Protein AF-A0A840YK36-F1 (afdb_monomer)

Radius of gyration: 25.58 Å; Cα contacts (8 Å, |Δi|>4): 19; chains: 1; bounding box: 77×20×63 Å

Foldseek 3Di:
DPVVVVVVVVVVVVVVVVVVVVVVVVVVLCVPLVVVLVVVLVVLVCVLVVVCVVVVDNDPVSVVVSVVSSVVSVVVSVVVVVVVVVVVVVPPDPVVVVVVVPPPPDD

Secondary structure (DSSP, 8-state):
--HHHHHHHHHHHHHHHHHHHHHHHHHHHHHHHHHHHHHHHHHHHHHHHHHHHHHS---HHHHHHHHHHHHHHHHHHHHHHHHHHHHHHTT--TTTHHHHTTSS---

Organism: NCBI:txid643568

Structure (mmCIF, N/CA/C/O backbone):
data_AF-A0A840YK36-F1
#
_entry.id   AF-A0A840YK36-F1
#
loop_
_atom_site.group_PDB
_atom_site.id
_atom_site.type_symbol
_atom_site.label_atom_id
_atom_site.label_alt_id
_atom_site.label_comp_id
_atom_site.label_asym_id
_atom_site.label_entity_id
_atom_site.label_seq_id
_atom_site.pdbx_PDB_ins_code
_atom_site.Cartn_x
_atom_site.Cartn_y
_atom_site.Cartn_z
_atom_site.occupancy
_atom_site.B_iso_or_equiv
_atom_site.auth_seq_id
_atom_site.auth_comp_id
_atom_site.auth_asym_id
_atom_site.auth_atom_id
_atom_site.pdbx_PDB_model_num
ATOM 1 N N . MET A 1 1 ? 30.258 10.562 -48.823 1.00 55.56 1 MET A N 1
ATOM 2 C CA . MET A 1 1 ? 29.530 11.313 -47.781 1.00 55.56 1 MET A CA 1
ATOM 3 C C . MET A 1 1 ? 28.401 10.484 -47.152 1.00 55.56 1 MET A C 1
ATOM 5 O O . MET A 1 1 ? 27.585 11.058 -46.450 1.00 55.56 1 MET A O 1
ATOM 9 N N . ASP A 1 2 ? 28.377 9.151 -47.317 1.00 56.69 2 ASP A N 1
ATOM 10 C CA . ASP A 1 2 ? 27.281 8.305 -46.795 1.00 56.69 2 ASP A CA 1
ATOM 11 C C . ASP A 1 2 ? 27.634 7.602 -45.467 1.00 56.69 2 ASP A C 1
ATOM 13 O O . ASP A 1 2 ? 26.758 7.146 -44.742 1.00 56.69 2 ASP A O 1
ATOM 17 N N . GLU A 1 3 ? 28.913 7.588 -45.085 1.00 56.44 3 GLU A N 1
ATOM 18 C CA . GLU A 1 3 ? 29.423 6.888 -43.893 1.00 56.44 3 GLU A CA 1
ATOM 19 C C . GLU A 1 3 ? 29.231 7.680 -42.578 1.00 56.44 3 GLU A C 1
ATOM 21 O O . GLU A 1 3 ? 29.374 7.129 -41.484 1.00 56.44 3 GLU A O 1
ATOM 26 N N . GLU A 1 4 ? 28.867 8.967 -42.647 1.00 53.44 4 GLU A N 1
ATOM 27 C CA . GLU A 1 4 ? 28.646 9.819 -41.463 1.00 53.44 4 GLU A CA 1
ATOM 28 C C . GLU A 1 4 ? 27.229 9.704 -40.878 1.00 53.44 4 GLU A C 1
ATOM 30 O O . GLU A 1 4 ? 27.037 9.975 -39.694 1.00 53.44 4 GLU A O 1
ATOM 35 N N . ILE A 1 5 ? 26.245 9.245 -41.662 1.00 54.47 5 ILE A N 1
ATOM 36 C CA . ILE A 1 5 ? 24.851 9.058 -41.213 1.00 54.47 5 ILE A CA 1
ATOM 37 C C . ILE A 1 5 ? 24.632 7.660 -40.607 1.00 54.47 5 ILE A C 1
ATOM 39 O O . ILE A 1 5 ? 23.737 7.460 -39.784 1.00 54.47 5 ILE A O 1
ATOM 43 N N . GLU A 1 6 ? 25.479 6.688 -40.936 1.00 55.16 6 GLU A N 1
ATOM 44 C CA . GLU A 1 6 ? 25.303 5.305 -40.484 1.00 55.16 6 GLU A CA 1
ATOM 45 C C . GLU A 1 6 ? 25.715 5.104 -39.011 1.00 55.16 6 GLU A C 1
ATOM 47 O O . GLU A 1 6 ? 25.088 4.338 -38.274 1.00 55.16 6 GLU A O 1
ATOM 52 N N . ARG A 1 7 ? 26.700 5.873 -38.521 1.00 57.78 7 ARG A N 1
ATOM 53 C CA . ARG A 1 7 ? 27.149 5.826 -37.113 1.00 57.78 7 ARG A CA 1
ATOM 54 C C . ARG A 1 7 ? 26.101 6.381 -36.120 1.00 57.78 7 ARG A C 1
ATOM 56 O O . ARG A 1 7 ? 25.875 5.721 -35.103 1.00 57.78 7 ARG A O 1
ATOM 63 N N . PRO A 1 8 ? 25.411 7.512 -36.387 1.00 57.62 8 PRO A N 1
ATOM 64 C CA . PRO A 1 8 ? 24.308 7.998 -35.551 1.00 57.62 8 PRO A CA 1
ATOM 65 C C . PRO A 1 8 ? 23.117 7.033 -35.462 1.00 57.62 8 PRO A C 1
ATOM 67 O O . PRO A 1 8 ? 22.573 6.826 -34.379 1.00 57.62 8 PRO A O 1
ATOM 70 N N . VAL A 1 9 ? 22.722 6.395 -36.571 1.00 61.59 9 VAL A N 1
ATOM 71 C CA . VAL A 1 9 ? 21.544 5.502 -36.605 1.00 61.59 9 VAL A CA 1
ATOM 72 C C . VAL A 1 9 ? 21.790 4.208 -35.817 1.00 61.59 9 VAL A C 1
ATOM 74 O O . VAL A 1 9 ? 20.880 3.701 -35.157 1.00 61.59 9 VAL A O 1
ATOM 77 N N . VAL A 1 10 ? 23.022 3.688 -35.826 1.00 66.25 10 VAL A N 1
ATOM 78 C CA . VAL A 1 10 ? 23.410 2.516 -35.022 1.00 66.25 10 VAL A CA 1
ATOM 79 C C . VAL 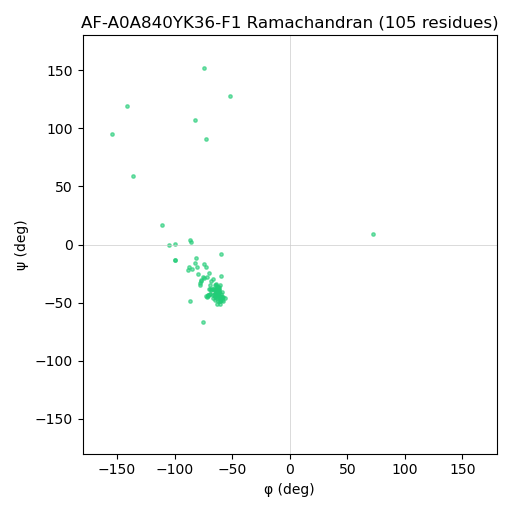A 1 10 ? 23.441 2.837 -33.520 1.00 66.25 10 VAL A C 1
ATOM 81 O O . VAL A 1 10 ? 22.985 2.009 -32.731 1.00 66.25 10 VAL A O 1
ATOM 84 N N . SER A 1 11 ? 23.892 4.035 -33.122 1.00 63.47 11 SER A N 1
ATOM 85 C CA . SER A 1 11 ? 23.850 4.502 -31.722 1.00 63.47 11 SER A CA 1
ATOM 86 C C . SER A 1 11 ? 22.413 4.617 -31.210 1.00 63.47 11 SER A C 1
ATOM 88 O O . SER A 1 11 ? 22.072 3.975 -30.220 1.00 63.47 11 SER A O 1
ATOM 90 N N . VAL A 1 12 ? 21.530 5.307 -31.937 1.00 70.81 12 VAL A N 1
ATOM 91 C CA . VAL A 1 12 ? 20.126 5.484 -31.522 1.00 70.81 12 VAL A CA 1
ATOM 92 C C . VAL A 1 12 ? 19.393 4.142 -31.398 1.00 70.81 12 VAL A C 1
ATOM 94 O O . VAL A 1 12 ? 18.553 3.965 -30.514 1.00 70.81 12 VAL A O 1
ATOM 97 N N . ARG A 1 13 ? 19.715 3.163 -32.256 1.00 65.62 13 ARG A N 1
ATOM 98 C CA . ARG A 1 13 ? 19.115 1.817 -32.231 1.00 65.62 13 ARG A CA 1
ATOM 99 C C . ARG A 1 13 ? 19.634 0.947 -31.084 1.00 65.62 13 ARG A C 1
ATOM 101 O O . ARG A 1 13 ? 18.920 0.052 -30.631 1.00 65.62 13 ARG A O 1
ATOM 108 N N . ALA A 1 14 ? 20.868 1.173 -30.640 1.00 63.47 14 ALA A N 1
ATOM 109 C CA . ALA A 1 14 ? 21.397 0.562 -29.426 1.00 63.47 14 ALA A CA 1
ATOM 110 C C . ALA A 1 14 ? 20.729 1.177 -28.187 1.00 63.47 14 ALA A C 1
ATOM 112 O O . ALA A 1 14 ? 20.243 0.433 -27.337 1.00 63.47 14 ALA A O 1
ATOM 113 N N . ASP A 1 15 ? 20.585 2.503 -28.160 1.00 73.81 15 ASP A N 1
ATOM 114 C CA . ASP A 1 15 ? 19.966 3.231 -27.048 1.00 73.81 15 ASP A CA 1
ATOM 115 C C . ASP A 1 15 ? 18.481 2.882 -26.891 1.00 73.81 15 ASP A C 1
ATOM 117 O O . ASP A 1 15 ? 18.008 2.659 -25.781 1.00 73.81 15 ASP A O 1
ATOM 121 N N . THR A 1 16 ? 17.738 2.721 -27.993 1.00 76.94 16 THR A N 1
ATOM 122 C CA . THR A 1 16 ? 16.335 2.266 -27.926 1.00 76.94 16 THR A CA 1
ATOM 123 C C . THR A 1 16 ? 16.193 0.814 -27.479 1.00 76.94 16 THR A C 1
ATOM 125 O O . THR A 1 16 ? 15.204 0.486 -26.828 1.00 76.94 16 THR A O 1
ATOM 128 N N . ARG A 1 17 ? 17.155 -0.066 -27.794 1.00 76.88 17 ARG A N 1
ATOM 129 C CA . ARG A 1 17 ? 17.148 -1.450 -27.290 1.00 76.88 17 ARG A CA 1
ATOM 130 C C . ARG A 1 17 ? 17.456 -1.507 -25.798 1.00 76.88 17 ARG A C 1
ATOM 132 O O . ARG A 1 17 ? 16.751 -2.220 -25.093 1.00 76.88 17 ARG A O 1
ATOM 139 N N . ALA A 1 18 ? 18.445 -0.742 -25.337 1.00 79.88 18 ALA A N 1
ATOM 140 C CA . ALA A 1 18 ? 18.758 -0.608 -23.917 1.00 79.88 18 ALA A CA 1
ATOM 141 C C . ALA A 1 18 ? 17.562 -0.021 -23.152 1.00 79.88 18 ALA A C 1
ATOM 143 O O . ALA A 1 18 ? 17.069 -0.640 -22.220 1.00 79.88 18 ALA A O 1
ATOM 144 N N . PHE A 1 19 ? 16.979 1.074 -23.646 1.00 79.44 19 PHE A N 1
ATOM 145 C CA . PHE A 1 19 ? 15.791 1.688 -23.053 1.00 79.44 19 PHE A CA 1
ATOM 146 C C . PHE A 1 19 ? 14.580 0.742 -23.006 1.00 79.44 19 PHE A C 1
ATOM 148 O O . PHE A 1 19 ? 13.880 0.676 -22.001 1.00 79.44 19 PHE A O 1
ATOM 155 N N . ALA A 1 20 ? 14.321 -0.026 -24.071 1.00 82.38 20 ALA A N 1
ATOM 156 C CA . ALA A 1 20 ? 13.240 -1.015 -24.073 1.00 82.38 20 ALA A CA 1
ATOM 157 C C . ALA A 1 20 ? 13.475 -2.138 -23.048 1.00 82.38 20 ALA A C 1
ATOM 159 O O . ALA A 1 20 ? 12.520 -2.637 -22.450 1.00 82.38 20 ALA A O 1
ATOM 160 N N . GLN A 1 21 ? 14.735 -2.521 -22.842 1.00 83.25 21 GLN A N 1
ATOM 161 C CA . GLN A 1 21 ? 15.135 -3.517 -21.856 1.00 83.25 21 GLN A CA 1
ATOM 162 C C . GLN A 1 21 ? 14.985 -2.973 -20.427 1.00 83.25 21 GLN A C 1
ATOM 164 O O . GLN A 1 21 ? 14.371 -3.641 -19.597 1.00 83.25 21 GLN A O 1
ATOM 169 N N . ASP A 1 22 ? 15.399 -1.728 -20.185 1.00 82.25 22 ASP A N 1
ATOM 170 C CA . ASP A 1 22 ? 15.220 -1.026 -18.908 1.00 82.25 22 ASP A CA 1
ATOM 171 C C . ASP A 1 22 ? 13.731 -0.838 -18.568 1.00 82.25 22 ASP A C 1
ATOM 173 O O . ASP A 1 22 ? 13.310 -1.025 -17.428 1.00 82.25 22 ASP A O 1
ATOM 177 N N . VAL A 1 23 ? 12.886 -0.523 -19.559 1.00 85.25 23 VAL A N 1
ATOM 178 C CA . VAL A 1 23 ? 11.426 -0.428 -19.379 1.00 85.25 23 VAL A CA 1
ATOM 179 C C . VAL A 1 23 ? 10.808 -1.791 -19.072 1.00 85.25 23 VAL A C 1
ATOM 181 O O . VAL A 1 23 ? 9.901 -1.873 -18.242 1.00 85.25 23 VAL A O 1
ATOM 184 N N . ALA A 1 24 ? 11.281 -2.866 -19.704 1.00 83.38 24 ALA A N 1
ATOM 185 C CA . ALA A 1 24 ? 10.822 -4.219 -19.400 1.00 83.38 24 ALA A CA 1
ATOM 186 C C . ALA A 1 24 ? 11.224 -4.648 -17.978 1.00 83.38 24 ALA A C 1
ATOM 188 O O . ALA A 1 24 ? 10.420 -5.265 -17.278 1.00 83.38 24 ALA A O 1
ATOM 189 N N . GLU A 1 25 ? 12.423 -4.272 -17.531 1.00 82.25 25 GLU A N 1
ATOM 190 C CA . GLU A 1 25 ? 12.893 -4.498 -16.164 1.00 82.25 25 GLU A CA 1
ATOM 191 C C . GLU A 1 25 ? 12.087 -3.677 -15.147 1.00 82.25 25 GLU A C 1
ATOM 193 O O . GLU A 1 25 ? 11.585 -4.233 -14.165 1.00 82.25 25 GLU A O 1
ATOM 198 N N . MET A 1 26 ? 11.849 -2.388 -15.425 1.00 76.00 26 MET A N 1
ATOM 199 C CA . MET A 1 26 ? 10.953 -1.550 -14.623 1.00 76.00 26 MET A CA 1
ATOM 200 C C . MET A 1 26 ? 9.554 -2.167 -14.533 1.00 76.00 26 MET A C 1
ATOM 202 O O . MET A 1 26 ? 9.017 -2.285 -13.432 1.00 76.00 26 MET A O 1
ATOM 206 N N . ARG A 1 27 ? 8.980 -2.629 -15.652 1.00 73.69 27 ARG A N 1
ATOM 207 C CA . ARG A 1 27 ? 7.656 -3.268 -15.669 1.00 73.69 27 ARG A CA 1
ATOM 208 C C . ARG A 1 27 ? 7.629 -4.552 -14.845 1.00 73.69 27 ARG A C 1
ATOM 210 O O . ARG A 1 27 ? 6.725 -4.711 -14.034 1.00 73.69 27 ARG A O 1
ATOM 217 N N . GLY A 1 28 ? 8.635 -5.416 -14.977 1.00 75.88 28 GLY A N 1
ATOM 218 C CA . GLY A 1 28 ? 8.735 -6.643 -14.183 1.00 75.88 28 GLY A CA 1
ATOM 219 C C . GLY A 1 28 ? 8.891 -6.376 -12.681 1.00 75.88 28 GLY A C 1
ATOM 220 O O . GLY A 1 28 ? 8.306 -7.083 -11.859 1.00 75.88 28 GLY A O 1
ATOM 221 N N . SER A 1 29 ? 9.628 -5.320 -12.317 1.00 70.19 29 SER A N 1
ATOM 222 C CA . SER A 1 29 ? 9.792 -4.892 -10.920 1.00 70.19 29 SER A CA 1
ATOM 223 C C . SER A 1 29 ? 8.518 -4.291 -10.315 1.00 70.19 29 SER A C 1
ATOM 225 O O . SER A 1 29 ? 8.341 -4.331 -9.097 1.00 70.19 29 SER A O 1
ATOM 227 N N . LEU A 1 30 ? 7.629 -3.755 -11.158 1.00 65.50 30 LEU A N 1
ATOM 228 C CA . LEU A 1 30 ? 6.339 -3.207 -10.759 1.00 65.50 30 LEU A CA 1
ATOM 229 C C . LEU A 1 30 ? 5.271 -4.303 -10.711 1.00 65.50 30 LEU A C 1
ATOM 231 O O . LEU A 1 30 ? 4.601 -4.418 -9.696 1.00 65.50 30 LEU A O 1
ATOM 235 N N . GLU A 1 31 ? 5.135 -5.142 -11.741 1.00 69.38 31 GLU A N 1
ATOM 236 C CA . GLU A 1 31 ? 4.059 -6.140 -11.831 1.00 69.38 31 GLU A CA 1
ATOM 237 C C . GLU A 1 31 ? 4.059 -7.117 -10.643 1.00 69.38 31 GLU A C 1
ATOM 239 O O . GLU A 1 31 ? 3.019 -7.296 -10.034 1.00 69.38 31 GLU A O 1
ATOM 244 N N . GLY A 1 32 ? 5.194 -7.671 -10.200 1.00 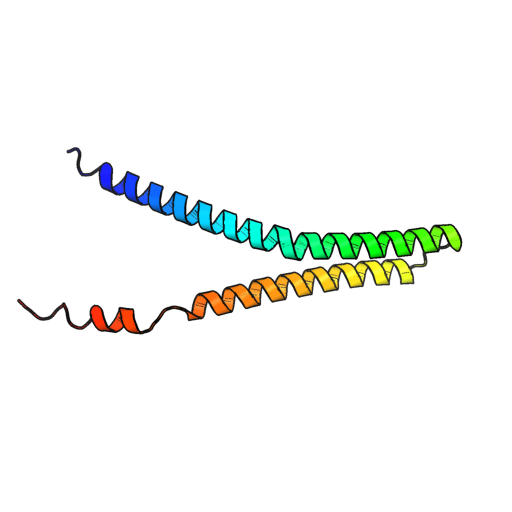71.75 32 GLY A N 1
ATOM 245 C CA . GLY A 1 32 ? 5.174 -8.682 -9.124 1.00 71.75 32 GLY A CA 1
ATOM 246 C C . GLY A 1 32 ? 4.922 -8.128 -7.704 1.00 71.75 32 GLY A C 1
ATOM 247 O O . GLY A 1 32 ? 3.909 -8.437 -7.070 1.00 71.75 32 GLY A O 1
ATOM 248 N N . PRO A 1 33 ? 5.851 -7.335 -7.139 1.00 72.25 33 PRO A N 1
ATOM 249 C CA . PRO A 1 33 ? 5.746 -6.828 -5.771 1.00 72.25 33 PRO A CA 1
ATOM 250 C C . PRO A 1 33 ? 4.565 -5.878 -5.546 1.00 72.25 33 PRO A C 1
ATOM 252 O O . PRO A 1 33 ? 3.981 -5.902 -4.460 1.00 72.25 33 PRO A O 1
ATOM 255 N N . LEU A 1 34 ? 4.212 -5.052 -6.542 1.00 73.25 34 LEU A N 1
ATOM 256 C CA . LEU A 1 34 ? 3.089 -4.122 -6.423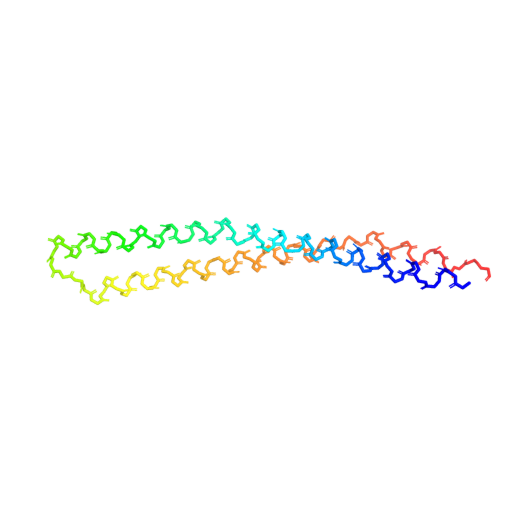 1.00 73.25 34 LEU A CA 1
ATOM 257 C C . LEU A 1 34 ? 1.762 -4.871 -6.466 1.00 73.25 34 LEU A C 1
ATOM 259 O O . LEU A 1 34 ? 0.924 -4.619 -5.609 1.00 73.25 34 LEU A O 1
ATOM 263 N N . GLU A 1 35 ? 1.579 -5.817 -7.391 1.00 80.31 35 GLU A N 1
ATOM 264 C CA . GLU A 1 35 ? 0.362 -6.638 -7.455 1.00 80.31 35 GLU A CA 1
ATOM 265 C C . GLU A 1 35 ? 0.161 -7.420 -6.151 1.00 80.31 35 GLU A C 1
ATOM 267 O O . GLU A 1 35 ? -0.919 -7.394 -5.558 1.00 80.31 35 GLU A O 1
ATOM 272 N N . ALA A 1 36 ? 1.225 -8.039 -5.627 1.00 79.06 36 ALA A N 1
ATOM 273 C CA . ALA A 1 36 ? 1.175 -8.745 -4.348 1.00 79.06 36 ALA A CA 1
ATOM 274 C C . ALA A 1 36 ? 0.874 -7.818 -3.153 1.00 79.06 36 ALA A C 1
ATOM 276 O O . ALA A 1 36 ? 0.236 -8.247 -2.185 1.00 79.06 36 ALA A O 1
ATOM 277 N N . GLY A 1 37 ? 1.343 -6.568 -3.191 1.00 80.25 37 GLY A N 1
ATOM 278 C CA . GLY A 1 37 ? 1.048 -5.549 -2.181 1.00 80.25 37 GLY A CA 1
ATOM 279 C C . GLY A 1 37 ? -0.391 -5.035 -2.269 1.00 80.25 37 GLY A C 1
ATOM 280 O O . GLY A 1 37 ? -1.078 -4.948 -1.251 1.00 80.25 37 GLY A O 1
ATOM 281 N N . VAL A 1 38 ? -0.873 -4.767 -3.483 1.00 84.19 38 VAL A N 1
ATOM 282 C CA . VAL A 1 38 ? -2.244 -4.318 -3.765 1.00 84.19 38 VAL A CA 1
ATOM 283 C C . VAL A 1 38 ? -3.258 -5.387 -3.360 1.00 84.19 38 VAL A C 1
ATOM 285 O O . VAL A 1 38 ? -4.230 -5.066 -2.680 1.00 84.19 38 VAL A O 1
ATOM 288 N N . ASN A 1 39 ? -3.003 -6.659 -3.673 1.00 85.56 39 ASN A N 1
ATOM 289 C CA . ASN A 1 39 ? -3.878 -7.764 -3.272 1.00 85.56 39 ASN A CA 1
ATOM 290 C C . ASN A 1 39 ? -3.978 -7.904 -1.742 1.00 85.56 39 ASN A C 1
ATOM 292 O O . ASN A 1 39 ? -5.076 -8.054 -1.204 1.00 85.56 39 ASN A O 1
ATOM 296 N N . ARG A 1 40 ? -2.855 -7.792 -1.016 1.00 83.69 40 ARG A N 1
ATOM 297 C CA . ARG A 1 40 ? -2.855 -7.808 0.460 1.00 83.69 40 ARG A CA 1
ATOM 298 C C . ARG A 1 40 ? -3.594 -6.612 1.058 1.00 83.69 40 ARG A C 1
ATOM 300 O O . ARG A 1 40 ? -4.371 -6.782 1.996 1.00 83.69 40 ARG A O 1
ATOM 307 N N . ALA A 1 41 ? -3.388 -5.417 0.505 1.00 85.38 41 ALA A N 1
ATOM 308 C CA . ALA A 1 41 ? -4.109 -4.219 0.925 1.00 85.38 41 ALA A CA 1
ATOM 309 C C . ALA A 1 41 ? -5.624 -4.361 0.693 1.00 85.38 41 ALA A C 1
ATOM 311 O O . ALA A 1 41 ? -6.410 -4.038 1.583 1.00 85.38 41 ALA A O 1
ATOM 312 N N . GLY A 1 42 ? -6.030 -4.911 -0.456 1.00 88.31 42 GLY A N 1
ATOM 313 C CA . GLY A 1 42 ? -7.427 -5.206 -0.776 1.00 88.31 42 GLY A CA 1
ATOM 314 C C . GLY A 1 42 ? -8.072 -6.146 0.242 1.00 88.31 42 GLY A C 1
ATOM 315 O O . GLY A 1 42 ? -9.112 -5.816 0.806 1.00 88.31 42 GLY A O 1
ATOM 316 N N . GLN A 1 43 ? -7.409 -7.256 0.577 1.00 90.56 43 GLN A N 1
ATOM 317 C CA . GLN A 1 43 ? -7.898 -8.201 1.592 1.00 90.56 43 GLN A CA 1
ATOM 318 C C . GLN A 1 43 ? -8.036 -7.566 2.985 1.00 90.56 43 GLN A C 1
ATOM 320 O O . GLN A 1 43 ? -8.999 -7.842 3.707 1.00 90.56 43 GLN A O 1
ATOM 325 N N . ALA A 1 44 ? -7.099 -6.694 3.373 1.00 86.19 44 ALA A N 1
ATOM 326 C CA . ALA A 1 44 ? -7.180 -5.967 4.639 1.00 86.19 44 ALA A CA 1
ATOM 327 C C . ALA A 1 44 ? -8.387 -5.013 4.668 1.00 86.19 44 ALA A C 1
ATOM 329 O O . ALA A 1 44 ? -9.108 -4.956 5.669 1.00 86.19 44 ALA A O 1
ATOM 330 N N . ILE A 1 45 ? -8.645 -4.312 3.559 1.00 85.50 45 ILE A N 1
ATOM 331 C CA . ILE A 1 45 ? -9.801 -3.420 3.404 1.00 85.50 45 ILE A CA 1
ATOM 332 C C . ILE A 1 45 ? -11.110 -4.214 3.442 1.00 85.50 45 ILE A C 1
ATOM 334 O O . ILE A 1 45 ? -12.012 -3.847 4.193 1.00 85.50 45 ILE A O 1
ATOM 338 N N . GLU A 1 46 ? -11.218 -5.315 2.696 1.00 89.62 46 GLU A N 1
ATOM 339 C CA . GLU A 1 46 ? -12.404 -6.182 2.705 1.00 89.62 46 GLU A CA 1
ATOM 340 C C . GLU A 1 46 ? -12.693 -6.737 4.101 1.00 89.62 46 GLU A C 1
ATOM 342 O O . GLU A 1 46 ? -13.840 -6.744 4.548 1.00 89.62 46 GLU A O 1
ATOM 347 N N . THR A 1 47 ? -11.649 -7.131 4.832 1.00 86.75 47 THR A N 1
ATOM 348 C CA . THR A 1 47 ? -11.774 -7.606 6.215 1.00 86.75 47 THR A CA 1
ATOM 349 C C . THR A 1 47 ? -12.286 -6.501 7.140 1.00 86.75 47 THR A C 1
ATOM 351 O O . THR A 1 47 ? -13.203 -6.732 7.935 1.00 86.75 47 THR A O 1
ATOM 354 N N . ALA A 1 48 ? -11.730 -5.290 7.033 1.00 82.19 48 ALA A N 1
ATOM 355 C CA . ALA A 1 48 ? -12.144 -4.145 7.840 1.00 82.19 48 ALA A CA 1
ATOM 356 C C . ALA A 1 48 ? -13.588 -3.712 7.528 1.00 82.19 48 ALA A C 1
ATOM 358 O O . ALA A 1 48 ? -14.387 -3.509 8.445 1.00 82.19 48 ALA A O 1
ATOM 359 N N . LEU A 1 49 ? -13.956 -3.643 6.245 1.00 81.81 49 LEU A N 1
ATOM 360 C CA . LEU A 1 49 ? -15.314 -3.328 5.798 1.00 81.81 49 LEU A CA 1
ATOM 361 C C . LEU A 1 49 ? -16.312 -4.417 6.210 1.00 81.81 49 LEU A C 1
ATOM 363 O O . LEU A 1 49 ? -17.372 -4.100 6.744 1.00 81.81 49 LEU A O 1
ATOM 367 N N . GLY A 1 50 ? -15.968 -5.697 6.045 1.00 85.88 50 GLY A N 1
ATOM 368 C CA . GLY A 1 50 ? -16.806 -6.820 6.471 1.00 85.88 50 GLY A CA 1
ATOM 369 C C . GLY A 1 50 ? -17.047 -6.823 7.982 1.00 85.88 50 GLY A C 1
ATOM 370 O O . GLY A 1 50 ? -18.167 -7.057 8.444 1.00 85.88 50 GLY A O 1
ATOM 371 N N . ARG A 1 51 ? -16.019 -6.480 8.768 1.00 78.69 51 ARG A N 1
ATOM 372 C CA . ARG A 1 51 ? -16.143 -6.295 10.217 1.00 78.69 51 ARG A CA 1
ATOM 373 C C . ARG A 1 51 ? -17.056 -5.117 10.543 1.00 78.69 51 ARG A C 1
ATOM 375 O O . ARG A 1 51 ? -17.951 -5.287 11.361 1.00 78.69 51 ARG A O 1
ATOM 382 N N . ALA A 1 52 ? -16.900 -3.979 9.876 1.00 79.62 52 ALA A N 1
ATOM 383 C CA . ALA A 1 52 ? -17.732 -2.802 10.099 1.00 79.62 52 ALA A CA 1
ATOM 384 C C . ALA A 1 52 ? -19.205 -2.992 9.740 1.00 79.62 52 ALA A C 1
ATOM 386 O O . ALA A 1 52 ? -20.071 -2.518 10.471 1.00 79.62 52 ALA A O 1
ATOM 387 N N . VAL A 1 53 ? -19.502 -3.713 8.657 1.00 78.44 53 VAL A N 1
ATOM 388 C CA . VAL A 1 53 ? -20.878 -4.092 8.305 1.00 78.44 53 VAL A CA 1
ATOM 389 C C . VAL A 1 53 ? -21.478 -4.980 9.398 1.00 78.44 53 VAL A C 1
ATOM 391 O O . VAL A 1 53 ? -22.640 -4.816 9.760 1.00 78.44 53 VAL A O 1
ATOM 394 N N . ARG A 1 54 ? -20.683 -5.894 9.969 1.00 79.12 54 ARG A N 1
ATOM 395 C CA . ARG A 1 54 ? -21.143 -6.844 10.992 1.00 79.12 54 ARG A CA 1
ATOM 396 C C . ARG A 1 54 ? -21.272 -6.233 12.391 1.00 79.12 54 ARG A C 1
ATOM 398 O O . ARG A 1 54 ? -22.134 -6.657 13.154 1.00 79.12 54 ARG A O 1
ATOM 405 N N . THR A 1 55 ? -20.414 -5.278 12.748 1.00 75.56 55 THR A N 1
ATOM 406 C CA . THR A 1 55 ? -20.377 -4.639 14.079 1.00 75.56 55 THR A CA 1
ATOM 407 C C . THR A 1 55 ? -21.070 -3.275 14.116 1.00 75.56 55 THR A C 1
ATOM 409 O O . THR A 1 55 ? -21.298 -2.736 15.199 1.00 75.56 55 THR A O 1
ATOM 412 N N . GLY A 1 56 ? -21.382 -2.698 12.953 1.00 65.31 56 GLY A N 1
ATOM 413 C CA . GLY A 1 56 ? -21.980 -1.371 12.801 1.00 65.31 56 GLY A CA 1
ATOM 414 C C . GLY A 1 56 ? -21.032 -0.200 13.089 1.00 65.31 56 GLY A C 1
ATOM 415 O O . GLY A 1 56 ? -21.499 0.933 13.191 1.00 65.31 56 GLY A O 1
ATOM 416 N N . LYS A 1 57 ? -19.721 -0.435 13.266 1.00 64.56 57 LYS A N 1
ATOM 417 C CA . LYS A 1 57 ? -18.738 0.613 13.597 1.00 64.56 57 LYS A CA 1
ATOM 418 C C . LYS A 1 57 ? -17.417 0.385 12.853 1.00 64.56 57 LYS A C 1
ATOM 420 O O . LYS A 1 57 ? -16.758 -0.622 13.092 1.00 64.56 57 LYS A O 1
ATOM 425 N N . LEU A 1 58 ? -17.012 1.338 12.005 1.00 62.97 58 LEU A N 1
ATOM 426 C CA . LEU A 1 58 ? -15.605 1.532 11.626 1.00 62.97 58 LEU A CA 1
ATOM 427 C C . LEU A 1 58 ? -14.949 2.355 12.738 1.00 62.97 58 LEU A C 1
ATOM 429 O O . LEU A 1 58 ? -15.255 3.539 12.890 1.00 62.97 58 LEU A O 1
ATOM 433 N N . GLY A 1 59 ? -14.098 1.735 13.554 1.00 72.38 59 GLY A N 1
ATOM 434 C CA . GLY A 1 59 ? -13.319 2.475 14.542 1.00 72.38 59 GLY A CA 1
ATOM 435 C C . GLY A 1 59 ? -12.174 3.244 13.879 1.00 72.38 59 GLY A C 1
ATOM 436 O O . GLY A 1 59 ? -11.619 2.811 12.872 1.00 72.38 59 GLY A O 1
ATOM 437 N N . PHE A 1 60 ? -11.757 4.363 14.478 1.00 70.62 60 PHE A N 1
ATOM 438 C CA . PHE A 1 60 ? -10.549 5.088 14.051 1.00 70.62 60 PHE A CA 1
ATOM 439 C C . PHE A 1 60 ? -9.289 4.205 14.142 1.00 70.62 60 PHE A C 1
ATOM 441 O O . PHE A 1 60 ? -8.343 4.377 13.379 1.00 70.62 60 PHE A O 1
ATOM 448 N N . GLU A 1 61 ? -9.309 3.226 15.047 1.00 75.88 61 GLU A N 1
ATOM 449 C CA . GLU A 1 61 ? -8.255 2.226 15.210 1.00 75.88 61 GLU A CA 1
ATOM 450 C C . GLU A 1 61 ? -8.172 1.258 14.021 1.00 75.88 61 GLU A C 1
ATOM 452 O O . GLU A 1 61 ? -7.076 0.960 13.553 1.00 75.88 61 GLU A O 1
ATOM 457 N N . ASP A 1 62 ? -9.312 0.839 13.460 1.00 75.12 62 ASP A N 1
ATOM 458 C CA . ASP A 1 62 ? -9.337 -0.044 12.287 1.00 75.12 62 ASP A CA 1
ATOM 459 C C . ASP A 1 62 ? -8.776 0.685 11.052 1.00 75.12 62 ASP A C 1
ATOM 461 O O . ASP A 1 62 ? -7.943 0.144 10.323 1.00 75.12 62 ASP A O 1
ATOM 465 N N . LEU A 1 63 ? -9.165 1.952 10.853 1.00 77.44 63 LEU A N 1
ATOM 466 C CA . LEU A 1 63 ? -8.637 2.801 9.775 1.00 77.44 63 LEU A CA 1
ATOM 467 C C . LEU A 1 63 ? -7.134 3.055 9.927 1.00 77.44 63 LEU A C 1
ATOM 469 O O . LEU A 1 63 ? -6.393 2.988 8.945 1.00 77.44 63 LEU A O 1
ATOM 473 N N . ARG A 1 64 ? -6.673 3.317 11.156 1.00 81.19 64 ARG A N 1
ATOM 474 C CA . ARG A 1 64 ? -5.248 3.463 11.474 1.00 81.19 64 ARG A CA 1
ATOM 475 C C . ARG A 1 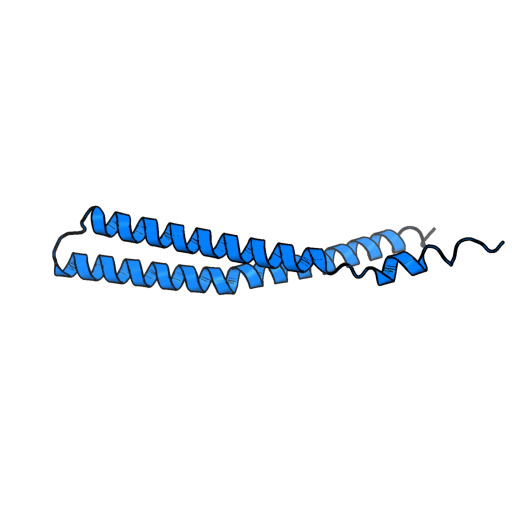64 ? -4.482 2.185 11.140 1.00 81.19 64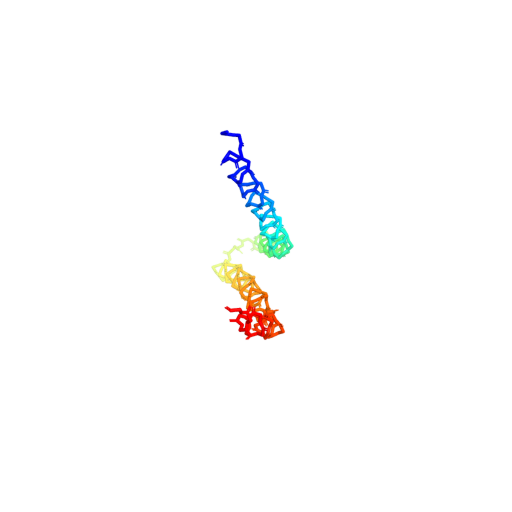 ARG A C 1
ATOM 477 O O . ARG A 1 64 ? -3.427 2.274 10.517 1.00 81.19 64 ARG A O 1
ATOM 484 N N . GLY A 1 65 ? -5.009 1.023 11.526 1.00 83.94 65 GLY A N 1
ATOM 485 C CA . GLY A 1 65 ? -4.395 -0.273 11.245 1.00 83.94 65 GLY A CA 1
ATOM 486 C C . GLY A 1 65 ? -4.225 -0.519 9.747 1.00 83.94 65 GLY A C 1
ATOM 487 O O . GLY A 1 65 ? -3.127 -0.849 9.297 1.00 83.94 65 GLY A O 1
ATOM 488 N N . VAL A 1 66 ? -5.276 -0.269 8.961 1.00 83.94 66 VAL A N 1
ATOM 489 C CA . VAL A 1 66 ? -5.226 -0.388 7.495 1.00 83.94 66 VAL A CA 1
ATOM 490 C C . VAL A 1 66 ? -4.215 0.592 6.895 1.00 83.94 66 VAL A C 1
ATOM 492 O O . VAL A 1 66 ? -3.357 0.182 6.114 1.00 83.94 66 VAL A O 1
ATOM 495 N N . ALA A 1 67 ? -4.264 1.869 7.283 1.00 84.50 67 ALA A N 1
ATOM 496 C CA . ALA A 1 67 ? -3.362 2.889 6.751 1.00 84.50 67 ALA A CA 1
ATOM 497 C C . ALA A 1 67 ? -1.885 2.571 7.042 1.00 84.50 67 ALA A C 1
ATOM 499 O O . ALA A 1 67 ? -1.043 2.650 6.146 1.00 84.50 67 ALA A O 1
ATOM 500 N N . LEU A 1 68 ? -1.569 2.164 8.275 1.00 90.19 68 LEU A N 1
ATOM 501 C CA . LEU A 1 68 ? -0.209 1.785 8.660 1.00 90.19 68 LEU A CA 1
ATOM 502 C C . LEU A 1 68 ? 0.255 0.506 7.955 1.00 90.19 68 LEU A C 1
ATOM 504 O O . LEU A 1 68 ? 1.411 0.437 7.537 1.00 90.19 68 LEU A O 1
ATOM 508 N N . GLY A 1 69 ? -0.635 -0.474 7.770 1.00 89.88 69 GLY A N 1
ATOM 509 C CA . GLY A 1 69 ? -0.337 -1.690 7.013 1.00 89.88 69 GLY A CA 1
ATOM 510 C C . GLY A 1 69 ? 0.046 -1.391 5.563 1.00 89.88 69 GLY A C 1
ATOM 511 O O . GLY A 1 69 ? 1.076 -1.863 5.083 1.00 89.88 69 GLY A O 1
ATOM 512 N N . VAL A 1 70 ? -0.725 -0.532 4.890 1.00 89.88 70 VAL A N 1
ATOM 513 C CA . VAL A 1 70 ? -0.440 -0.103 3.510 1.00 89.88 70 VAL A CA 1
ATOM 514 C C . VAL A 1 70 ? 0.913 0.610 3.418 1.00 89.88 70 VAL A C 1
ATOM 516 O O . VAL A 1 70 ? 1.720 0.286 2.547 1.00 89.88 70 VAL A O 1
ATOM 519 N N . ILE A 1 71 ? 1.203 1.537 4.336 1.00 87.25 71 ILE A N 1
ATOM 520 C CA . ILE A 1 71 ? 2.490 2.250 4.365 1.00 87.25 71 ILE A 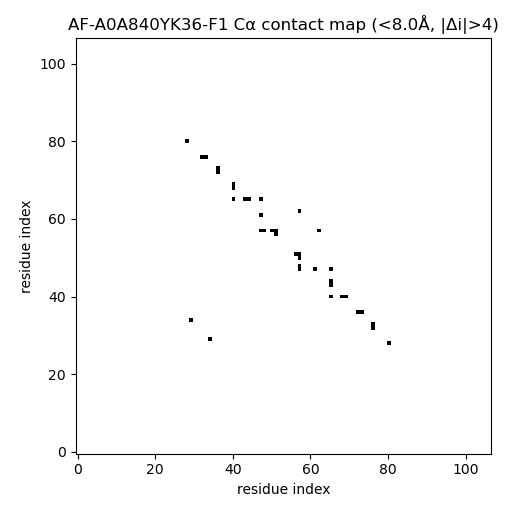CA 1
ATOM 521 C C . ILE A 1 71 ? 3.660 1.275 4.583 1.00 87.25 71 ILE A C 1
ATOM 523 O O . ILE A 1 71 ? 4.693 1.400 3.922 1.00 87.25 71 ILE A O 1
ATOM 527 N N . GLY A 1 72 ? 3.498 0.281 5.462 1.00 91.12 72 GLY A N 1
ATOM 528 C CA . GLY A 1 72 ? 4.517 -0.740 5.724 1.00 91.12 72 GLY A CA 1
ATOM 529 C C . GLY A 1 72 ? 4.843 -1.606 4.502 1.00 91.12 72 GLY A C 1
ATOM 530 O O . GLY A 1 72 ? 6.015 -1.892 4.234 1.00 91.12 72 GLY A O 1
ATOM 531 N N . GLU A 1 73 ? 3.832 -1.983 3.718 1.00 83.94 73 GLU A N 1
ATOM 532 C CA . GLU A 1 73 ? 4.018 -2.756 2.481 1.00 83.94 73 GLU A CA 1
ATOM 533 C C . GLU A 1 73 ? 4.687 -1.929 1.374 1.00 83.94 73 GLU A C 1
ATOM 535 O O . GLU A 1 73 ? 5.567 -2.437 0.667 1.00 83.94 73 GLU A O 1
ATOM 540 N N . ILE A 1 74 ? 4.337 -0.642 1.256 1.00 83.75 74 ILE A N 1
ATOM 541 C CA . ILE A 1 74 ? 5.004 0.296 0.340 1.00 83.75 74 ILE A CA 1
ATOM 542 C C . ILE A 1 74 ? 6.484 0.418 0.714 1.00 83.75 74 ILE A C 1
ATOM 544 O O . ILE A 1 74 ? 7.351 0.208 -0.135 1.00 83.75 74 ILE A O 1
ATOM 548 N N . ALA A 1 75 ? 6.787 0.683 1.988 1.00 87.38 75 ALA A N 1
ATOM 549 C CA . ALA A 1 75 ? 8.161 0.806 2.468 1.00 87.38 75 ALA A CA 1
ATOM 550 C C . ALA A 1 75 ? 8.972 -0.477 2.219 1.00 87.38 75 ALA A C 1
ATOM 552 O O . ALA A 1 75 ? 10.084 -0.423 1.696 1.00 87.38 75 ALA A O 1
ATOM 553 N N . SER A 1 76 ? 8.390 -1.642 2.511 1.00 85.31 76 SER A N 1
ATOM 554 C CA . SER A 1 76 ? 9.028 -2.941 2.260 1.00 85.31 76 SER A CA 1
ATOM 555 C C . SER A 1 76 ? 9.298 -3.183 0.773 1.00 85.31 76 SER A C 1
ATOM 557 O O . SER A 1 76 ? 10.320 -3.767 0.414 1.00 85.31 76 SER A O 1
ATOM 559 N N . SER A 1 77 ? 8.401 -2.731 -0.105 1.00 84.12 77 SER A N 1
ATOM 560 C CA . SER A 1 77 ? 8.577 -2.843 -1.557 1.00 84.12 77 SER A CA 1
ATOM 561 C C . SER A 1 77 ? 9.695 -1.936 -2.064 1.00 84.12 77 SER A C 1
ATOM 563 O O . SER A 1 77 ? 10.546 -2.397 -2.821 1.00 84.12 77 SER A O 1
ATOM 565 N N . VAL A 1 78 ? 9.764 -0.694 -1.577 1.00 85.12 78 VAL A N 1
ATOM 566 C CA . VAL A 1 78 ? 10.856 0.241 -1.895 1.00 85.12 78 VAL A CA 1
ATOM 567 C C . VAL A 1 78 ? 12.210 -0.321 -1.457 1.00 85.12 78 VAL A C 1
ATOM 569 O O . VAL A 1 78 ? 13.161 -0.312 -2.236 1.00 85.12 78 VAL A O 1
ATOM 572 N N . LEU A 1 79 ? 12.301 -0.873 -0.245 1.00 84.56 79 LEU A N 1
ATOM 573 C CA . LEU A 1 79 ? 13.546 -1.458 0.262 1.00 84.56 79 LEU A CA 1
ATOM 574 C C . LEU A 1 79 ? 14.025 -2.642 -0.587 1.00 84.56 79 LEU A C 1
ATOM 576 O O . LEU A 1 79 ? 15.221 -2.757 -0.852 1.00 84.56 79 LEU A O 1
ATOM 580 N N . ARG A 1 80 ? 13.108 -3.495 -1.063 1.00 80.75 80 ARG A N 1
ATOM 581 C CA . ARG A 1 80 ? 13.453 -4.595 -1.979 1.00 80.75 80 ARG A CA 1
ATOM 582 C C . ARG A 1 80 ? 13.995 -4.083 -3.314 1.00 80.75 80 ARG A C 1
ATOM 5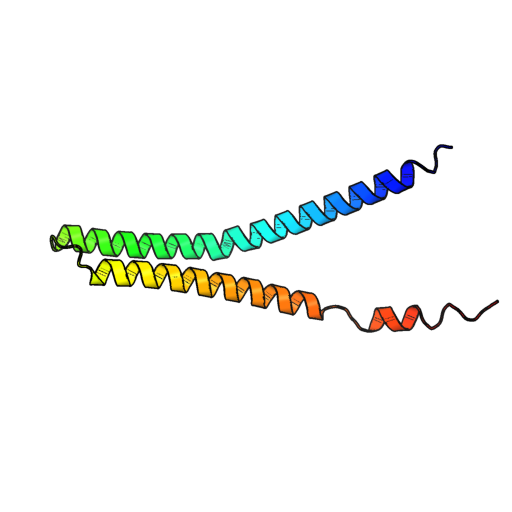84 O O . ARG A 1 80 ? 14.989 -4.619 -3.792 1.00 80.75 80 ARG A O 1
ATOM 591 N N . ILE A 1 81 ? 13.390 -3.037 -3.881 1.00 81.94 81 ILE A N 1
ATOM 592 C CA . ILE A 1 81 ? 13.855 -2.415 -5.134 1.00 81.94 81 ILE A CA 1
ATOM 593 C C . ILE A 1 81 ? 15.281 -1.873 -4.967 1.00 81.94 81 ILE A C 1
ATOM 595 O O . ILE A 1 81 ? 16.161 -2.170 -5.775 1.00 81.94 81 ILE A O 1
ATOM 599 N N . VAL A 1 82 ? 15.531 -1.131 -3.885 1.00 77.94 82 VAL A N 1
ATOM 600 C CA . VAL A 1 82 ? 16.855 -0.559 -3.591 1.00 77.94 82 VAL A CA 1
ATOM 601 C C . VAL A 1 82 ? 17.904 -1.654 -3.358 1.00 77.94 82 VAL A C 1
ATOM 603 O O . VAL A 1 82 ? 19.033 -1.537 -3.836 1.00 77.94 82 VAL A O 1
ATOM 606 N N . ALA A 1 83 ? 17.537 -2.741 -2.675 1.00 76.62 83 ALA A N 1
ATOM 607 C CA . ALA A 1 83 ? 18.436 -3.869 -2.444 1.00 76.62 83 ALA A CA 1
ATOM 608 C C . ALA A 1 83 ? 18.848 -4.571 -3.752 1.00 76.62 83 ALA A C 1
ATOM 610 O O . ALA A 1 83 ? 20.023 -4.891 -3.928 1.00 76.62 83 ALA A O 1
ATOM 611 N N . VAL A 1 84 ? 17.915 -4.763 -4.693 1.00 70.00 84 VAL A N 1
ATOM 612 C CA . VAL A 1 84 ? 18.206 -5.360 -6.011 1.00 70.00 84 VAL A CA 1
ATOM 613 C C . VAL A 1 84 ? 19.134 -4.459 -6.839 1.00 70.00 84 VAL A C 1
ATOM 615 O O . VAL A 1 84 ? 20.111 -4.943 -7.410 1.00 70.00 84 VAL A O 1
ATOM 618 N N . GLN A 1 85 ? 18.903 -3.143 -6.830 1.00 67.69 85 GLN A N 1
ATOM 619 C CA . GLN A 1 85 ? 19.733 -2.153 -7.536 1.00 67.69 85 GLN A CA 1
ATOM 620 C C . GLN A 1 85 ? 21.196 -2.121 -7.043 1.00 67.69 85 GLN A C 1
ATOM 622 O O . GLN A 1 85 ? 22.124 -1.967 -7.837 1.00 67.69 85 GLN A O 1
ATOM 627 N N . GLN A 1 86 ? 21.432 -2.302 -5.739 1.00 63.94 86 GLN A N 1
ATOM 628 C CA . GLN A 1 86 ? 22.786 -2.328 -5.160 1.00 63.94 86 GLN A CA 1
ATOM 629 C C . GLN A 1 86 ? 23.581 -3.598 -5.504 1.00 63.94 86 GLN A C 1
ATOM 631 O O . GLN A 1 86 ? 24.810 -3.552 -5.579 1.00 63.94 86 GLN A O 1
ATOM 636 N N . ILE A 1 87 ? 22.899 -4.721 -5.739 1.00 62.28 87 ILE A N 1
ATOM 637 C CA . ILE A 1 87 ? 23.540 -5.986 -6.129 1.00 62.28 87 ILE A CA 1
ATOM 638 C C . ILE A 1 87 ? 23.926 -5.956 -7.618 1.00 62.28 87 ILE A C 1
ATOM 640 O O . ILE A 1 87 ? 24.993 -6.452 -7.980 1.00 62.28 87 ILE A O 1
ATOM 644 N N . GLY A 1 88 ? 23.123 -5.307 -8.471 1.00 59.19 88 GLY A N 1
ATOM 645 C CA . GLY A 1 88 ? 23.439 -5.114 -9.892 1.00 59.19 88 GLY A CA 1
ATOM 646 C C . GLY A 1 88 ? 24.650 -4.204 -10.150 1.00 59.19 88 GLY A C 1
ATOM 647 O O . GLY A 1 88 ? 25.385 -4.418 -11.112 1.00 59.19 88 GLY A O 1
ATOM 648 N N . SER A 1 89 ? 24.921 -3.233 -9.267 1.00 57.97 89 SER A N 1
ATOM 649 C CA . SER A 1 89 ? 26.031 -2.279 -9.437 1.00 57.97 89 SER A CA 1
ATOM 650 C C . SER A 1 89 ? 27.411 -2.816 -9.024 1.00 57.97 89 SER A C 1
ATOM 652 O O . SER A 1 89 ? 28.426 -2.310 -9.499 1.00 57.97 89 SER A O 1
ATOM 654 N N . HIS A 1 90 ? 27.480 -3.878 -8.211 1.00 57.97 90 HIS A N 1
ATOM 655 C CA . HIS A 1 90 ? 28.744 -4.513 -7.792 1.00 57.97 90 HIS A CA 1
ATOM 656 C C . HIS A 1 90 ? 29.267 -5.589 -8.770 1.00 57.97 90 HIS A C 1
ATOM 658 O O . HIS A 1 90 ? 30.290 -6.221 -8.507 1.00 57.97 90 HIS A O 1
ATOM 664 N N . GLY A 1 91 ? 28.599 -5.798 -9.912 1.00 50.56 91 GLY A N 1
ATOM 665 C CA . GLY A 1 91 ? 28.940 -6.826 -10.907 1.00 50.56 91 GLY A CA 1
ATOM 666 C C . GLY A 1 91 ? 30.003 -6.451 -11.953 1.00 50.56 91 GLY A C 1
ATOM 667 O O . GLY A 1 91 ? 30.299 -7.265 -12.830 1.00 50.56 91 GLY A O 1
ATOM 668 N N . LEU A 1 92 ? 30.602 -5.255 -11.903 1.00 55.62 92 LEU A N 1
ATOM 669 C CA . LEU A 1 92 ? 31.683 -4.873 -12.822 1.00 55.62 92 LEU A CA 1
ATOM 670 C C . LEU A 1 92 ? 32.980 -5.611 -12.454 1.00 55.62 92 LEU A C 1
ATOM 672 O O . LEU A 1 92 ? 33.780 -5.173 -11.630 1.00 55.62 92 LEU A O 1
ATOM 676 N N . SER A 1 93 ? 33.154 -6.778 -13.077 1.00 56.97 93 SER A N 1
ATOM 677 C CA . SER A 1 93 ? 34.321 -7.647 -12.944 1.00 56.97 93 SER A CA 1
ATOM 678 C C . SER A 1 93 ? 35.642 -6.885 -13.186 1.00 56.97 93 SER A C 1
ATOM 680 O O . SER A 1 93 ? 35.820 -6.309 -14.265 1.00 56.97 93 SER A O 1
ATOM 682 N N . PRO A 1 94 ? 36.627 -6.962 -12.265 1.00 57.62 94 PRO A N 1
ATOM 683 C CA . PRO A 1 94 ? 37.967 -6.379 -12.430 1.00 57.62 94 PRO A CA 1
ATOM 684 C C . PRO A 1 94 ? 38.7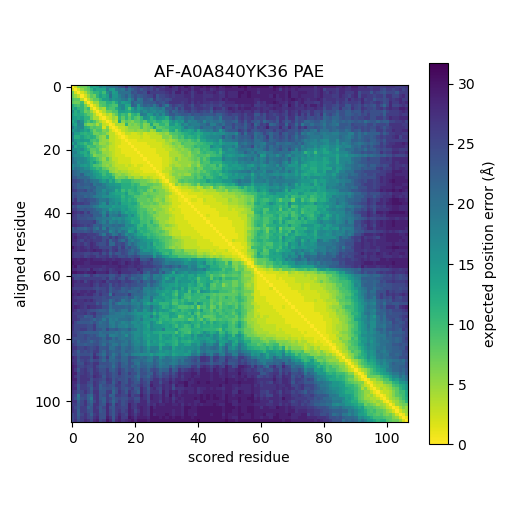58 -6.905 -13.643 1.00 57.62 94 PRO A C 1
ATOM 686 O O . PRO A 1 94 ? 39.831 -6.393 -13.964 1.00 57.62 94 PRO A O 1
ATOM 689 N N . ALA A 1 95 ? 38.258 -7.934 -14.335 1.00 54.78 95 ALA A N 1
ATOM 690 C CA . ALA A 1 95 ? 38.937 -8.565 -15.463 1.00 54.78 95 ALA A CA 1
ATOM 691 C C . ALA A 1 95 ? 38.954 -7.709 -16.749 1.00 54.78 95 ALA A C 1
ATOM 693 O O . ALA A 1 95 ? 39.802 -7.935 -17.615 1.00 54.78 95 ALA A O 1
ATOM 694 N N . ALA A 1 96 ? 38.070 -6.712 -16.884 1.00 55.03 96 ALA A N 1
ATOM 695 C CA . ALA A 1 96 ? 38.048 -5.826 -18.055 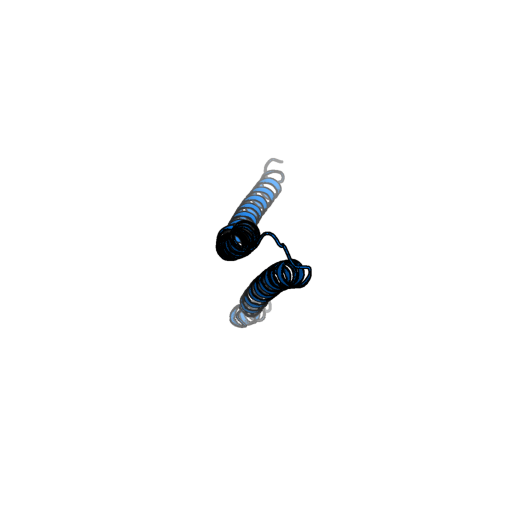1.00 55.03 96 ALA A CA 1
ATOM 696 C C . ALA A 1 96 ? 39.121 -4.716 -17.997 1.00 55.03 96 ALA A C 1
ATOM 698 O O . ALA A 1 96 ? 39.603 -4.262 -19.039 1.00 55.03 96 ALA A O 1
ATOM 699 N N . GLU A 1 97 ? 39.561 -4.332 -16.796 1.00 53.12 97 GLU A N 1
ATOM 700 C CA . GLU A 1 97 ? 40.495 -3.216 -16.587 1.00 53.12 97 GLU A CA 1
ATOM 701 C C . GLU A 1 97 ? 41.949 -3.596 -16.940 1.00 53.12 97 GLU A C 1
ATOM 703 O O . GLU A 1 97 ? 42.723 -2.779 -17.446 1.00 53.12 97 GLU A O 1
ATOM 708 N N . LEU A 1 98 ? 42.330 -4.870 -16.763 1.00 54.97 98 LEU A N 1
ATOM 709 C CA . LEU A 1 98 ? 43.696 -5.333 -17.048 1.00 54.97 98 LEU A CA 1
ATOM 710 C C . LEU A 1 98 ? 44.015 -5.467 -18.546 1.00 54.97 98 LEU A C 1
ATOM 712 O O . LEU A 1 98 ? 45.192 -5.509 -18.914 1.00 54.97 98 LEU A O 1
ATOM 716 N N . ARG A 1 99 ? 43.007 -5.497 -19.429 1.00 58.31 99 ARG A N 1
ATOM 717 C CA . ARG A 1 99 ? 43.233 -5.642 -20.878 1.00 58.31 99 ARG A CA 1
ATOM 718 C C . ARG A 1 99 ? 43.454 -4.306 -21.597 1.00 58.31 99 ARG A C 1
ATOM 720 O O . ARG A 1 99 ? 44.079 -4.306 -22.654 1.00 58.31 99 ARG A O 1
ATOM 727 N N . ARG A 1 100 ? 43.055 -3.166 -21.010 1.00 58.66 100 ARG A N 1
ATOM 728 C CA . ARG A 1 100 ? 43.409 -1.830 -21.539 1.00 58.66 100 ARG A CA 1
ATOM 729 C C . ARG A 1 100 ? 44.857 -1.427 -21.256 1.00 58.66 100 ARG A C 1
ATOM 731 O O . ARG A 1 100 ? 45.430 -0.689 -22.048 1.00 58.66 100 ARG A O 1
ATOM 738 N N . ARG A 1 101 ? 45.477 -1.917 -20.174 1.00 59.09 101 ARG A N 1
ATOM 739 C CA . ARG A 1 101 ? 46.852 -1.522 -19.804 1.00 59.09 101 ARG A CA 1
ATOM 740 C C . ARG A 1 101 ? 47.967 -2.269 -20.545 1.00 59.09 101 ARG A C 1
ATOM 742 O O . ARG A 1 101 ? 49.091 -1.790 -20.542 1.00 59.09 101 ARG A O 1
ATOM 749 N N . LYS A 1 102 ? 47.687 -3.406 -21.196 1.00 59.28 102 LYS A N 1
ATOM 750 C CA . LYS A 1 102 ? 48.702 -4.186 -21.941 1.00 59.28 102 LYS A CA 1
ATOM 751 C C . LYS A 1 102 ? 48.713 -3.977 -23.464 1.00 59.28 102 LYS A C 1
ATOM 753 O O . LYS A 1 102 ? 49.529 -4.595 -24.135 1.00 59.28 102 LYS A O 1
ATOM 758 N N . GLY A 1 103 ? 47.836 -3.131 -24.010 1.00 57.75 103 GLY A N 1
ATOM 759 C CA . GLY A 1 103 ? 47.722 -2.905 -25.460 1.00 57.75 103 GLY A CA 1
ATOM 760 C C . GLY A 1 103 ? 48.305 -1.588 -25.985 1.00 57.75 103 GLY A C 1
ATOM 761 O O . GLY A 1 103 ? 48.209 -1.347 -27.180 1.00 57.75 103 GLY A O 1
ATOM 762 N N . GLY A 1 104 ? 48.856 -0.730 -25.120 1.00 56.06 104 GLY A N 1
ATOM 763 C CA . GLY A 1 104 ? 49.232 0.650 -25.463 1.00 56.06 104 GLY A CA 1
ATOM 764 C C . GLY A 1 104 ? 50.730 0.947 -25.499 1.00 56.06 104 GLY A C 1
ATOM 765 O O . GLY A 1 104 ? 51.086 2.114 -25.433 1.00 56.06 104 GLY A O 1
ATOM 766 N N . ASP A 1 105 ? 51.593 -0.069 -25.559 1.00 57.84 105 ASP A N 1
ATOM 767 C CA . ASP A 1 105 ? 53.050 0.129 -25.596 1.00 57.84 105 ASP A CA 1
ATOM 768 C C . ASP A 1 105 ? 53.709 -0.784 -26.633 1.00 57.84 105 ASP A C 1
ATOM 770 O O . ASP A 1 105 ? 54.489 -1.677 -26.315 1.00 57.84 105 ASP A O 1
ATOM 774 N N . ARG A 1 106 ? 53.287 -0.621 -27.887 1.00 55.69 106 ARG A N 1
ATOM 775 C CA . ARG A 1 106 ? 54.014 -1.030 -29.093 1.00 55.69 106 ARG A CA 1
ATOM 776 C C . ARG A 1 106 ? 53.530 -0.130 -30.225 1.00 55.69 106 ARG A C 1
ATOM 778 O O . ARG A 1 106 ? 52.440 -0.370 -30.735 1.00 55.69 106 ARG A O 1
ATOM 785 N N . ILE A 1 107 ? 54.257 0.952 -30.490 1.00 49.47 107 ILE A N 1
ATOM 786 C CA . ILE A 1 107 ? 55.019 1.333 -31.702 1.00 49.47 107 ILE A CA 1
ATOM 787 C C . ILE A 1 107 ? 55.492 2.769 -31.449 1.00 49.47 107 ILE A C 1
ATOM 789 O O . ILE A 1 107 ? 54.632 3.619 -31.134 1.00 49.47 107 ILE A O 1
#

Solvent-accessible surface area (backbone atoms only — not comparable to full-atom values): 6290 Å² total; per-residue (Å²): 134,72,76,72,61,53,58,58,55,53,50,54,54,49,51,51,51,51,50,53,49,54,51,50,50,53,47,56,64,43,55,55,60,48,50,59,43,52,53,52,48,48,53,52,50,52,51,54,52,54,47,19,71,74,70,74,54,82,49,74,64,58,54,48,51,53,54,52,50,48,52,52,49,52,52,53,50,52,51,52,53,54,53,54,55,56,60,64,69,73,63,77,62,74,75,65,64,65,62,66,76,74,70,77,85,84,134

pLDDT: mean 72.58, std 11.97, range [49.47, 91.12]

Sequence (107 aa):
MDEEIERPVVSVRADTRAFAQDVAEMRGSLEGPLEAGVNRAGQAIETALGRAVRTGKLGFEDLRGVALGVIGEIASSVLRIVAVQQIGSHGLSPAAELRRRKGGDRI

Mean predicted aligned error: 16.93 Å